Protein AF-A0A658NM91-F1 (afdb_monomer_lite)

Foldseek 3Di:
DVVLVVLLVVLVVVLVVLCVVLVVQLVVLVVVCVVDDDPVSNVVSVVSNVVSVVVNVVSVVSNCVSVVVCPDPPPPPPDD

pLDDT: mean 83.24, std 17.05, range [37.09, 98.31]

Radius of gyration: 16.71 Å; chains: 1; bounding box: 29×31×48 Å

Structure (mmCIF, N/CA/C/O backbone):
data_AF-A0A658NM91-F1
#
_entry.id   AF-A0A658NM91-F1
#
loop_
_atom_site.group_PDB
_atom_site.id
_atom_site.type_symbol
_atom_site.label_atom_id
_atom_site.label_alt_id
_atom_site.label_comp_id
_atom_site.label_asym_id
_atom_site.label_entity_id
_atom_site.label_seq_id
_atom_site.pdbx_PDB_ins_code
_atom_site.Cartn_x
_atom_site.Cartn_y
_atom_site.Cartn_z
_atom_site.occupancy
_atom_site.B_iso_or_equiv
_atom_site.auth_seq_id
_atom_site.auth_comp_id
_atom_site.auth_asym_id
_atom_site.auth_atom_id
_atom_site.pdbx_PDB_model_num
ATOM 1 N N . THR A 1 1 ? -16.103 1.858 28.938 1.00 64.31 1 THR A N 1
ATOM 2 C CA . THR A 1 1 ? -16.381 2.288 27.549 1.00 64.31 1 THR A CA 1
ATOM 3 C C . THR A 1 1 ? -15.492 3.445 27.091 1.00 64.31 1 THR A C 1
ATOM 5 O O . THR A 1 1 ? -14.938 3.323 26.011 1.00 64.31 1 THR A O 1
ATOM 8 N N . GLN A 1 2 ? -15.194 4.468 27.911 1.00 66.06 2 GLN A N 1
ATOM 9 C CA . GLN A 1 2 ? -14.299 5.595 27.532 1.00 66.06 2 GLN A CA 1
ATOM 10 C C . GLN A 1 2 ? -12.902 5.203 27.003 1.00 66.06 2 GLN A C 1
ATOM 12 O O . GLN A 1 2 ? -12.361 5.852 26.110 1.00 66.06 2 GLN A O 1
ATOM 17 N N . ARG A 1 3 ? -12.296 4.130 27.534 1.00 68.38 3 ARG A N 1
ATOM 18 C CA . ARG A 1 3 ? -10.979 3.651 27.075 1.00 68.38 3 ARG A CA 1
ATOM 19 C C . ARG A 1 3 ? -11.035 3.105 25.642 1.00 68.38 3 ARG A C 1
ATOM 21 O O . ARG A 1 3 ? -10.130 3.377 24.865 1.00 68.38 3 ARG A O 1
ATOM 28 N N . LEU A 1 4 ? -12.114 2.401 25.290 1.00 72.25 4 LEU A N 1
ATOM 29 C CA . LEU A 1 4 ? -12.337 1.857 23.947 1.00 72.25 4 LEU A CA 1
ATOM 30 C C . LEU A 1 4 ? -12.647 2.981 22.943 1.00 72.25 4 LEU A C 1
ATOM 32 O O . LEU A 1 4 ? -12.081 3.010 21.862 1.00 72.25 4 LEU A O 1
ATOM 36 N N . GLU A 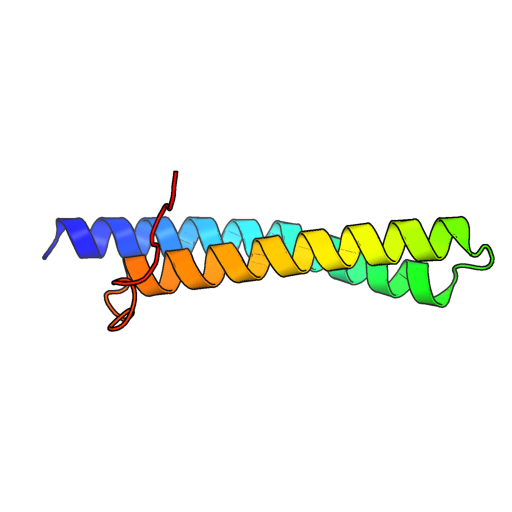1 5 ? -13.447 3.975 23.341 1.00 70.94 5 GLU A N 1
ATOM 37 C CA . GLU A 1 5 ? -13.719 5.177 22.531 1.00 70.94 5 GLU A CA 1
ATOM 38 C C . GLU A 1 5 ? -12.464 6.028 22.277 1.00 70.94 5 GLU A C 1
ATOM 40 O O . GLU A 1 5 ? -12.303 6.620 21.209 1.00 70.94 5 GLU A O 1
ATOM 45 N N . SER A 1 6 ? -11.560 6.116 23.259 1.00 76.81 6 SER A N 1
ATOM 46 C CA . SER A 1 6 ? -10.261 6.779 23.094 1.00 76.81 6 SER A CA 1
ATOM 47 C C . SER A 1 6 ? -9.379 6.037 22.082 1.00 76.81 6 SER A C 1
ATOM 49 O O . SER A 1 6 ? -8.821 6.656 21.176 1.00 76.81 6 SER A O 1
ATOM 51 N N . VAL A 1 7 ? -9.337 4.701 22.163 1.00 77.94 7 VAL A N 1
ATOM 52 C CA . VAL A 1 7 ? -8.634 3.843 21.193 1.00 77.94 7 VAL A CA 1
ATOM 53 C C . VAL A 1 7 ? -9.234 3.979 19.791 1.00 77.94 7 VAL A C 1
ATOM 55 O O . VAL A 1 7 ? -8.484 4.143 18.834 1.00 77.94 7 VAL A O 1
ATOM 58 N N . GLY A 1 8 ? -10.562 3.995 19.657 1.00 79.50 8 GLY A N 1
ATOM 59 C CA . GLY A 1 8 ? -11.240 4.181 18.373 1.00 79.50 8 GLY A CA 1
ATOM 60 C C . GLY A 1 8 ? -10.930 5.530 17.716 1.00 79.50 8 GLY A C 1
ATOM 61 O O . GLY A 1 8 ? -10.674 5.586 16.513 1.00 79.50 8 GLY A O 1
ATOM 62 N N . ARG A 1 9 ? -10.870 6.616 18.502 1.00 80.38 9 ARG A N 1
ATOM 63 C CA . ARG A 1 9 ? -10.478 7.947 18.001 1.00 80.38 9 ARG A CA 1
ATOM 64 C C . ARG A 1 9 ? -9.022 7.995 17.537 1.00 80.38 9 ARG A C 1
ATOM 66 O O . ARG A 1 9 ? -8.759 8.510 16.453 1.00 80.38 9 ARG A O 1
ATOM 73 N N . LEU A 1 10 ? -8.097 7.430 18.315 1.00 82.31 10 LEU A N 1
ATOM 74 C CA . LEU A 1 10 ? -6.683 7.344 17.930 1.00 82.31 10 LEU A CA 1
ATOM 75 C C . LEU A 1 10 ? -6.489 6.491 16.671 1.00 82.31 10 LEU A C 1
ATOM 77 O O . LEU A 1 10 ? -5.794 6.908 15.748 1.00 82.31 10 LEU A O 1
ATOM 81 N N . ALA A 1 11 ? -7.154 5.336 16.596 1.00 83.38 11 ALA A N 1
ATOM 82 C CA . ALA A 1 11 ? -7.112 4.466 15.425 1.00 83.38 11 ALA A CA 1
ATOM 83 C C . ALA A 1 11 ? -7.654 5.176 14.172 1.00 83.38 11 ALA A C 1
ATOM 85 O O . ALA A 1 11 ? -7.073 5.041 13.097 1.00 83.38 11 ALA A O 1
ATOM 86 N N . GLY A 1 12 ? -8.721 5.973 14.313 1.00 84.81 12 GLY A N 1
ATOM 87 C CA . GLY A 1 12 ? -9.274 6.807 13.242 1.00 84.81 12 GLY A CA 1
ATOM 88 C C . GLY A 1 12 ? -8.262 7.792 12.653 1.00 84.81 12 GLY A C 1
ATOM 89 O O . GLY A 1 12 ? -8.110 7.845 11.434 1.00 84.81 12 GLY A O 1
ATOM 90 N N . GLY A 1 13 ? -7.543 8.523 13.512 1.00 88.00 13 GLY A N 1
ATOM 91 C CA . GLY A 1 13 ? -6.489 9.451 13.087 1.00 88.00 13 GLY A CA 1
ATOM 92 C C . GLY A 1 13 ? -5.328 8.741 12.386 1.00 88.00 13 GLY A C 1
ATOM 93 O O . GLY A 1 13 ? -4.961 9.107 11.275 1.00 88.00 13 GLY A O 1
ATOM 94 N N . ILE A 1 14 ? -4.830 7.649 12.977 1.00 86.00 14 ILE A N 1
ATOM 95 C CA . ILE A 1 14 ? -3.738 6.847 12.398 1.00 86.00 14 ILE A CA 1
ATOM 96 C C . ILE A 1 14 ? -4.119 6.304 11.016 1.00 86.00 14 ILE A C 1
ATOM 98 O O . ILE A 1 14 ? -3.319 6.338 10.082 1.00 86.00 14 ILE A O 1
ATOM 102 N N . ALA A 1 15 ? -5.344 5.806 10.859 1.00 87.00 15 ALA A N 1
ATOM 103 C CA . ALA A 1 15 ? -5.785 5.268 9.582 1.00 87.00 15 ALA A CA 1
ATOM 104 C C . ALA A 1 15 ? -5.975 6.344 8.511 1.00 87.00 15 ALA A C 1
ATOM 106 O O . ALA A 1 15 ? -5.705 6.087 7.341 1.00 87.00 15 ALA A O 1
ATOM 107 N N . HIS A 1 16 ? -6.426 7.539 8.893 1.00 88.50 16 HIS A N 1
ATOM 108 C CA . HIS A 1 16 ? -6.473 8.677 7.984 1.00 88.50 16 HIS A CA 1
ATOM 109 C C . HIS A 1 16 ? -5.071 9.028 7.466 1.00 88.50 16 HIS A C 1
ATOM 111 O O . HIS A 1 16 ? -4.863 9.093 6.256 1.00 88.50 16 HIS A O 1
ATOM 117 N N . ASP A 1 17 ? -4.092 9.166 8.360 1.00 91.62 17 ASP A N 1
ATOM 118 C CA . ASP A 1 17 ? -2.725 9.536 7.981 1.00 91.62 17 ASP A CA 1
ATOM 119 C C . ASP A 1 17 ? -2.061 8.468 7.110 1.00 91.62 17 ASP A C 1
ATOM 121 O O . ASP A 1 17 ? -1.378 8.776 6.133 1.00 91.62 17 ASP A O 1
ATOM 125 N N . LEU A 1 18 ? -2.324 7.194 7.394 1.00 90.50 18 LEU A N 1
ATOM 126 C CA . LEU A 1 18 ? -1.811 6.105 6.572 1.00 90.50 18 LEU A CA 1
ATOM 127 C C . LEU A 1 18 ? -2.515 6.003 5.221 1.00 90.50 18 LEU A C 1
ATOM 129 O O . LEU A 1 18 ? -1.850 5.719 4.228 1.00 90.50 18 LEU A O 1
ATOM 133 N N . ASN A 1 19 ? -3.813 6.301 5.133 1.00 89.19 19 ASN A N 1
ATOM 134 C CA . ASN A 1 19 ? -4.475 6.442 3.836 1.00 89.19 19 ASN A CA 1
ATOM 135 C C . ASN A 1 19 ? -3.857 7.583 3.013 1.00 89.19 19 ASN A C 1
ATOM 137 O O . ASN A 1 19 ? -3.693 7.423 1.803 1.00 89.19 19 ASN A O 1
ATOM 141 N N . ASN A 1 20 ? -3.448 8.686 3.649 1.00 93.31 20 ASN A N 1
ATOM 142 C CA . ASN A 1 20 ? -2.759 9.792 2.971 1.00 93.31 20 ASN A CA 1
ATOM 143 C C . ASN A 1 20 ? -1.372 9.408 2.442 1.00 93.31 20 ASN A C 1
ATOM 145 O O . ASN A 1 20 ? -0.916 9.992 1.464 1.00 93.31 20 ASN A O 1
ATOM 149 N N . ILE A 1 21 ? -0.711 8.421 3.050 1.00 94.44 21 ILE A N 1
ATOM 150 C CA . ILE A 1 21 ? 0.580 7.894 2.587 1.00 94.44 21 ILE A CA 1
ATOM 151 C C . ILE A 1 21 ? 0.380 6.831 1.500 1.00 94.44 21 ILE A C 1
ATOM 153 O O . ILE A 1 21 ? 1.050 6.858 0.471 1.00 94.44 21 ILE A O 1
ATOM 157 N N . LEU A 1 22 ? -0.546 5.891 1.703 1.00 94.62 22 LEU A N 1
ATOM 158 C CA . LEU A 1 22 ? -0.740 4.754 0.799 1.00 94.62 22 LEU A CA 1
ATOM 159 C C . LEU A 1 22 ? -1.416 5.152 -0.515 1.00 94.62 22 LEU A C 1
ATOM 161 O O . LEU A 1 22 ? -1.078 4.597 -1.558 1.00 94.62 22 LEU A O 1
ATOM 165 N N . SER A 1 23 ? -2.331 6.125 -0.494 1.00 95.00 23 SER A N 1
ATOM 166 C CA . SER A 1 23 ? -3.039 6.576 -1.700 1.00 95.00 23 SER A CA 1
ATOM 167 C C . SER A 1 23 ? -2.096 7.086 -2.801 1.00 95.00 23 SER A C 1
ATOM 169 O O . SER A 1 2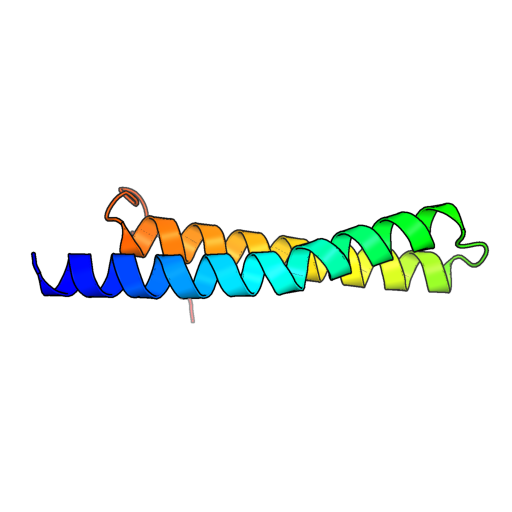3 ? -2.183 6.574 -3.918 1.00 95.00 23 SER A O 1
ATOM 171 N N . PRO A 1 24 ? -1.160 8.025 -2.545 1.00 97.38 24 PRO A N 1
ATOM 172 C CA . PRO A 1 24 ? -0.222 8.467 -3.575 1.00 97.38 24 PRO A CA 1
ATOM 173 C C . PRO A 1 24 ? 0.774 7.377 -3.991 1.00 97.38 24 PRO A C 1
ATOM 175 O O . PRO A 1 24 ? 1.181 7.361 -5.149 1.00 97.38 24 PRO A O 1
ATOM 178 N N . VAL A 1 25 ? 1.135 6.442 -3.102 1.00 97.12 25 VAL A N 1
ATOM 179 C CA . VAL A 1 25 ? 1.982 5.287 -3.457 1.00 97.12 25 VAL A CA 1
ATOM 180 C C . VAL A 1 25 ? 1.271 4.376 -4.457 1.00 97.12 25 VAL A C 1
ATOM 182 O O . VAL A 1 25 ? 1.858 4.011 -5.473 1.00 97.12 25 VAL A O 1
ATOM 185 N N . LEU A 1 26 ? 0.003 4.042 -4.201 1.00 96.94 26 LEU A N 1
ATOM 186 C CA . LEU A 1 26 ? -0.812 3.231 -5.108 1.00 96.94 26 LEU A CA 1
ATOM 187 C C . LEU A 1 26 ? -1.026 3.939 -6.447 1.00 96.94 26 LEU A C 1
ATOM 189 O O . LEU A 1 26 ? -0.794 3.340 -7.490 1.00 96.94 26 LEU A O 1
ATOM 193 N N . MET A 1 27 ? -1.384 5.225 -6.413 1.00 97.00 27 MET A N 1
ATOM 194 C CA . MET A 1 27 ? -1.551 6.039 -7.618 1.00 97.00 27 MET A CA 1
ATOM 195 C C . MET A 1 27 ? -0.262 6.095 -8.446 1.00 97.00 27 MET A C 1
ATOM 197 O O . MET A 1 27 ? -0.301 5.911 -9.658 1.00 97.00 27 MET A O 1
ATOM 201 N N . GLY A 1 28 ? 0.887 6.324 -7.805 1.00 97.69 28 GLY A N 1
ATOM 202 C CA . GLY A 1 28 ? 2.182 6.345 -8.480 1.00 97.69 28 GLY A CA 1
ATOM 203 C C . GLY A 1 28 ? 2.537 4.994 -9.098 1.00 97.69 28 GLY A C 1
ATOM 204 O O . GLY A 1 28 ? 2.979 4.952 -10.243 1.00 97.69 28 GLY A O 1
ATOM 205 N N . ALA A 1 29 ? 2.300 3.894 -8.378 1.00 97.50 29 ALA A N 1
ATOM 206 C CA . ALA A 1 29 ? 2.519 2.550 -8.903 1.00 97.50 29 ALA A CA 1
ATOM 207 C C . ALA A 1 29 ? 1.626 2.259 -10.12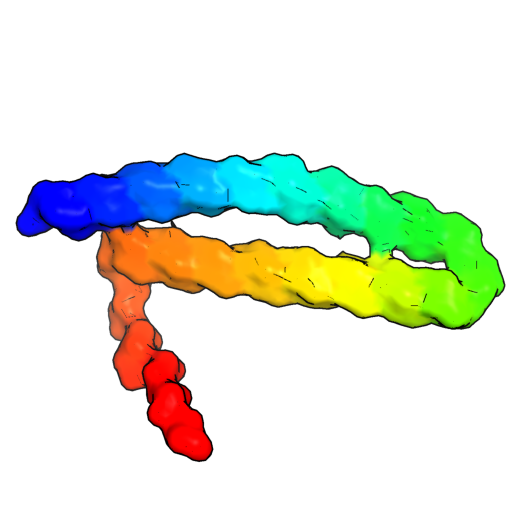1 1.00 97.50 29 ALA A C 1
ATOM 209 O O . ALA A 1 29 ? 2.125 1.742 -11.116 1.00 97.50 29 ALA A O 1
ATOM 210 N N . ASP A 1 30 ? 0.346 2.641 -10.075 1.00 96.69 30 ASP A N 1
ATOM 211 C CA . ASP A 1 30 ? -0.593 2.469 -11.190 1.00 96.69 30 ASP A CA 1
ATOM 212 C C . ASP A 1 30 ? -0.175 3.272 -12.428 1.00 96.69 30 ASP A C 1
ATOM 214 O O . ASP A 1 30 ? -0.074 2.714 -13.518 1.00 96.69 30 ASP A O 1
ATOM 218 N N . LEU A 1 31 ? 0.169 4.552 -12.257 1.00 97.38 31 LEU A N 1
ATOM 219 C CA . LEU A 1 31 ? 0.639 5.395 -13.361 1.00 97.38 31 LEU A CA 1
ATOM 220 C C . LEU A 1 31 ? 1.940 4.872 -13.985 1.00 97.38 31 LEU A C 1
ATOM 222 O O . LEU A 1 31 ? 2.132 4.951 -15.198 1.00 97.38 31 LEU A O 1
ATOM 226 N N . LEU A 1 32 ? 2.853 4.344 -13.166 1.00 97.56 32 LEU A N 1
ATOM 227 C CA . LEU A 1 32 ? 4.114 3.791 -13.654 1.00 97.56 32 LEU A CA 1
ATOM 228 C C . LEU A 1 32 ? 3.908 2.451 -14.366 1.00 97.56 32 LEU A C 1
ATOM 230 O O . LEU A 1 32 ? 4.562 2.226 -15.384 1.00 97.56 32 LEU A O 1
ATOM 234 N N . LEU A 1 33 ? 2.984 1.605 -13.896 1.00 96.56 33 LEU A N 1
ATOM 235 C CA . LEU A 1 33 ? 2.639 0.332 -14.541 1.00 96.56 33 LEU A CA 1
ATOM 236 C C . LEU A 1 33 ? 2.155 0.532 -15.978 1.00 96.56 33 LEU A C 1
ATOM 238 O O . LEU A 1 33 ? 2.571 -0.221 -16.857 1.00 96.56 33 LEU A O 1
ATOM 242 N N . ASP A 1 34 ? 1.360 1.575 -16.229 1.00 94.88 34 ASP A N 1
ATOM 243 C CA . ASP A 1 34 ? 0.872 1.918 -17.572 1.00 94.88 34 ASP A CA 1
ATOM 244 C C . ASP A 1 34 ? 2.009 2.268 -18.550 1.00 94.88 34 ASP A C 1
ATOM 246 O O . ASP A 1 34 ? 1.874 2.111 -19.765 1.00 94.88 34 ASP A O 1
ATOM 250 N N . SER A 1 35 ? 3.150 2.731 -18.030 1.00 95.00 35 SER A N 1
ATOM 251 C CA . SER A 1 35 ? 4.316 3.145 -18.822 1.00 95.00 35 SER A CA 1
ATOM 252 C C . SER A 1 35 ? 5.484 2.149 -18.807 1.00 95.00 35 SER A C 1
ATOM 254 O O . SER A 1 35 ? 6.449 2.328 -19.558 1.00 95.00 35 SER A O 1
ATOM 256 N N . ALA A 1 36 ? 5.410 1.101 -17.980 1.00 96.31 36 ALA A N 1
ATOM 257 C CA . ALA A 1 36 ? 6.485 0.140 -17.777 1.00 96.31 36 ALA A CA 1
ATOM 258 C C . ALA A 1 36 ? 6.707 -0.720 -19.031 1.00 96.31 36 ALA A C 1
ATOM 260 O O . ALA A 1 36 ? 5.815 -1.428 -19.499 1.00 96.31 36 ALA A O 1
ATOM 261 N N . ARG A 1 37 ? 7.926 -0.673 -19.581 1.00 94.69 37 ARG A N 1
ATOM 262 C CA . ARG A 1 37 ? 8.294 -1.404 -20.810 1.00 94.69 37 ARG A CA 1
ATOM 263 C C . ARG A 1 37 ? 9.095 -2.669 -20.544 1.00 94.69 37 ARG A C 1
ATOM 265 O O . ARG A 1 37 ? 9.169 -3.532 -21.417 1.00 94.69 37 ARG A O 1
ATOM 272 N N . HIS A 1 38 ? 9.735 -2.762 -19.383 1.00 97.06 38 HIS A N 1
ATOM 273 C CA . HIS A 1 38 ? 10.536 -3.918 -19.010 1.00 97.06 38 HIS A CA 1
ATOM 274 C C . HIS A 1 38 ? 9.776 -4.800 -18.016 1.00 97.06 38 HIS A C 1
ATOM 276 O O . HIS A 1 38 ? 9.166 -4.273 -17.081 1.00 97.06 38 HIS A O 1
ATOM 282 N N . PRO A 1 39 ? 9.792 -6.134 -18.204 1.00 95.12 39 PRO A N 1
ATOM 283 C CA . PRO A 1 39 ? 9.122 -7.060 -17.295 1.00 95.12 39 PRO A CA 1
ATOM 284 C C . PRO A 1 39 ? 9.559 -6.891 -15.838 1.00 95.12 39 PRO A C 1
ATOM 286 O O . PRO A 1 39 ? 8.722 -6.961 -14.946 1.00 95.12 39 PRO A O 1
ATOM 289 N N . ASP A 1 40 ? 10.841 -6.609 -15.600 1.00 97.25 40 ASP A N 1
ATOM 290 C CA . ASP A 1 40 ? 11.385 -6.448 -14.249 1.00 97.25 40 ASP A CA 1
ATOM 291 C C . ASP A 1 40 ? 10.828 -5.206 -13.538 1.00 97.25 40 ASP A C 1
ATOM 293 O O . ASP A 1 40 ? 10.419 -5.297 -12.380 1.00 97.25 40 ASP A O 1
ATOM 297 N N . ASP A 1 41 ? 10.712 -4.077 -14.245 1.00 96.62 41 ASP A N 1
ATOM 298 C CA . ASP A 1 41 ? 10.086 -2.857 -13.715 1.00 96.62 41 ASP A CA 1
ATOM 299 C C . ASP A 1 41 ? 8.621 -3.115 -13.360 1.00 96.62 41 ASP A C 1
ATOM 301 O O . ASP A 1 41 ? 8.147 -2.731 -12.290 1.00 96.62 41 ASP A O 1
ATOM 305 N N . ARG A 1 42 ? 7.902 -3.816 -14.245 1.00 97.50 42 ARG A N 1
ATOM 306 C CA . ARG A 1 42 ? 6.503 -4.180 -14.017 1.00 97.50 42 ARG A CA 1
ATOM 307 C C . ARG A 1 42 ? 6.353 -5.080 -12.791 1.00 97.50 42 ARG A C 1
ATOM 309 O O . ARG A 1 42 ? 5.508 -4.800 -11.947 1.00 97.50 42 ARG A O 1
ATOM 316 N N . ASN A 1 43 ? 7.197 -6.102 -12.656 1.00 97.81 43 ASN A N 1
ATOM 317 C CA . ASN A 1 43 ? 7.199 -7.001 -11.500 1.00 97.81 43 ASN A CA 1
ATOM 318 C C . ASN A 1 43 ? 7.450 -6.238 -10.191 1.00 97.81 43 ASN A C 1
ATOM 320 O O . ASN A 1 43 ? 6.773 -6.475 -9.188 1.00 97.81 43 ASN A O 1
ATOM 324 N N . LEU A 1 44 ? 8.398 -5.297 -10.195 1.00 98.12 44 LEU A N 1
ATOM 325 C CA . LEU A 1 44 ? 8.697 -4.473 -9.026 1.00 98.12 44 LEU A CA 1
ATOM 326 C C . LEU A 1 44 ? 7.521 -3.555 -8.661 1.00 98.12 44 LEU A C 1
ATOM 328 O O . LEU A 1 44 ? 7.163 -3.441 -7.489 1.00 98.12 44 LEU A O 1
ATOM 332 N N . LEU A 1 45 ? 6.890 -2.926 -9.653 1.00 98.31 45 LEU A N 1
ATOM 333 C CA . LEU A 1 45 ? 5.731 -2.058 -9.444 1.00 98.31 45 LEU A CA 1
ATOM 334 C C . LEU A 1 45 ? 4.503 -2.838 -8.949 1.00 98.31 45 LEU A C 1
ATOM 336 O O . LEU A 1 45 ? 3.811 -2.376 -8.039 1.00 98.31 45 LEU A O 1
ATOM 340 N N . GLU A 1 46 ? 4.259 -4.040 -9.478 1.00 97.75 46 GLU A N 1
ATOM 341 C CA . GLU A 1 46 ? 3.210 -4.941 -8.987 1.00 97.75 46 GLU A CA 1
ATOM 342 C C . GLU A 1 46 ? 3.472 -5.357 -7.528 1.00 97.75 46 GLU A C 1
ATOM 344 O O . GLU A 1 46 ? 2.546 -5.350 -6.713 1.00 97.75 46 GLU A O 1
ATOM 349 N N . LEU A 1 47 ? 4.731 -5.617 -7.154 1.00 98.06 47 LEU A N 1
ATOM 350 C CA . LEU A 1 47 ? 5.123 -5.906 -5.771 1.00 98.06 47 LEU A CA 1
ATOM 351 C C . LEU A 1 47 ? 4.882 -4.712 -4.831 1.00 98.06 47 LEU A C 1
ATOM 353 O O . LEU A 1 47 ? 4.358 -4.893 -3.726 1.00 98.06 47 LEU A O 1
ATOM 357 N N . ILE A 1 48 ? 5.237 -3.496 -5.257 1.00 97.81 48 ILE A N 1
ATOM 358 C CA . ILE A 1 48 ? 4.988 -2.258 -4.499 1.00 97.81 48 ILE A CA 1
ATOM 359 C C . ILE A 1 48 ? 3.483 -2.078 -4.279 1.00 97.81 48 ILE A C 1
ATOM 361 O O . ILE A 1 48 ? 3.040 -1.899 -3.140 1.00 97.81 48 ILE A O 1
ATOM 365 N N . LYS A 1 49 ? 2.686 -2.197 -5.347 1.00 97.62 49 LYS A N 1
ATOM 366 C CA . LYS A 1 49 ? 1.224 -2.087 -5.289 1.00 97.62 49 LYS A CA 1
ATOM 367 C C . LYS A 1 49 ? 0.615 -3.131 -4.353 1.00 97.62 49 LYS A C 1
ATOM 369 O O . LYS A 1 49 ? -0.184 -2.783 -3.483 1.00 97.62 49 LYS A O 1
ATOM 374 N N . ALA A 1 50 ? 1.013 -4.397 -4.481 1.00 97.56 50 ALA A N 1
ATOM 375 C CA . ALA A 1 50 ? 0.517 -5.481 -3.636 1.00 97.56 50 ALA A CA 1
ATOM 376 C C . ALA A 1 50 ? 0.853 -5.252 -2.152 1.00 97.56 50 ALA A C 1
ATOM 378 O O . ALA A 1 50 ? 0.006 -5.456 -1.279 1.00 97.56 50 ALA A O 1
ATOM 379 N N . SER A 1 51 ? 2.062 -4.768 -1.862 1.00 97.00 51 SER A N 1
ATOM 380 C CA . SER A 1 51 ? 2.504 -4.451 -0.501 1.00 97.00 51 SER A CA 1
ATOM 381 C C . SER A 1 51 ? 1.699 -3.301 0.111 1.00 97.00 51 SER A C 1
ATOM 383 O O . SER A 1 51 ? 1.237 -3.407 1.249 1.00 97.00 51 SER A O 1
ATOM 385 N N . ALA A 1 52 ? 1.460 -2.233 -0.654 1.00 96.06 52 ALA A N 1
ATOM 386 C CA . ALA A 1 52 ? 0.653 -1.097 -0.215 1.00 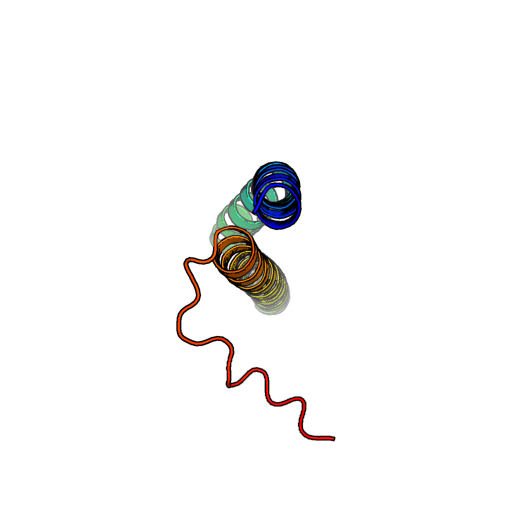96.06 52 ALA A CA 1
ATOM 387 C C . ALA A 1 52 ? -0.814 -1.493 0.045 1.00 96.06 52 ALA A C 1
ATOM 389 O O . ALA A 1 52 ? -1.377 -1.130 1.081 1.00 96.06 52 ALA A O 1
ATOM 390 N N . LEU A 1 53 ? -1.415 -2.308 -0.833 1.00 95.56 53 LEU A N 1
ATOM 391 C CA . LEU A 1 53 ? -2.770 -2.843 -0.638 1.00 95.56 53 LEU A CA 1
ATOM 392 C C . LEU A 1 53 ? -2.869 -3.721 0.615 1.00 95.56 53 LEU A C 1
ATOM 394 O O . LEU A 1 53 ? -3.829 -3.606 1.380 1.00 95.56 53 LEU A O 1
ATOM 398 N N . ARG A 1 54 ? -1.866 -4.572 0.863 1.00 95.19 54 ARG A N 1
ATOM 399 C CA . ARG A 1 54 ? -1.809 -5.398 2.077 1.00 95.19 54 ARG A CA 1
ATOM 400 C C . ARG A 1 54 ? -1.736 -4.537 3.338 1.00 95.19 54 ARG A C 1
ATOM 402 O O . ARG A 1 54 ? -2.443 -4.819 4.303 1.00 95.19 54 ARG A O 1
ATOM 409 N N . GLY A 1 55 ? -0.934 -3.471 3.317 1.00 91.56 55 GLY A N 1
ATOM 410 C CA . GLY A 1 55 ? -0.865 -2.495 4.406 1.00 91.56 55 GLY A CA 1
ATOM 411 C C . GLY A 1 55 ? -2.218 -1.832 4.683 1.00 91.56 55 GLY A C 1
ATOM 412 O O . GLY A 1 55 ? -2.673 -1.813 5.826 1.00 91.56 55 GLY A O 1
ATOM 413 N N . ALA A 1 56 ? -2.910 -1.376 3.635 1.00 91.06 56 ALA A N 1
ATOM 414 C CA . ALA A 1 56 ? -4.246 -0.789 3.757 1.00 91.06 56 ALA A CA 1
ATOM 415 C C . ALA A 1 56 ? -5.265 -1.772 4.368 1.00 91.06 56 ALA A C 1
ATOM 417 O O . ALA A 1 56 ? -6.074 -1.389 5.217 1.00 91.06 56 ALA A O 1
ATOM 418 N N . ALA A 1 57 ? -5.209 -3.051 3.981 1.00 91.00 57 ALA A N 1
ATOM 419 C CA . ALA A 1 57 ? -6.090 -4.085 4.520 1.00 91.00 57 ALA A CA 1
ATOM 420 C C . ALA A 1 57 ? -5.882 -4.311 6.029 1.00 91.00 57 ALA A C 1
ATOM 422 O O . ALA A 1 57 ? -6.861 -4.359 6.777 1.00 91.00 57 ALA A O 1
ATOM 423 N N . ILE A 1 58 ? -4.628 -4.377 6.491 1.00 89.31 58 ILE A N 1
ATOM 424 C CA . ILE A 1 58 ? -4.293 -4.521 7.920 1.00 89.31 58 ILE A CA 1
ATOM 425 C C . ILE A 1 58 ? -4.827 -3.327 8.722 1.00 89.31 58 ILE A C 1
ATOM 427 O O . ILE A 1 58 ? -5.414 -3.494 9.791 1.00 89.31 58 ILE A O 1
ATOM 431 N N . LEU A 1 59 ? -4.690 -2.111 8.191 1.00 87.44 59 LEU A N 1
ATOM 432 C CA . LEU A 1 59 ? -5.192 -0.907 8.854 1.00 87.44 59 LEU A CA 1
ATOM 433 C C . LEU A 1 59 ? -6.708 -0.876 8.960 1.00 87.44 59 LEU A C 1
ATOM 435 O O . LEU A 1 59 ? -7.250 -0.485 9.994 1.00 87.44 59 LEU A O 1
ATOM 439 N N . LYS A 1 60 ? -7.400 -1.338 7.917 1.00 85.88 60 LYS A N 1
ATOM 440 C CA . LYS A 1 60 ? -8.851 -1.493 7.952 1.00 85.88 60 LYS A CA 1
ATOM 441 C C . LYS A 1 60 ? -9.276 -2.475 9.048 1.00 85.88 60 LYS A C 1
ATOM 443 O O . LYS A 1 60 ? -10.213 -2.177 9.783 1.00 85.88 60 LYS A O 1
ATOM 448 N N . GLN A 1 61 ? -8.568 -3.593 9.209 1.00 85.00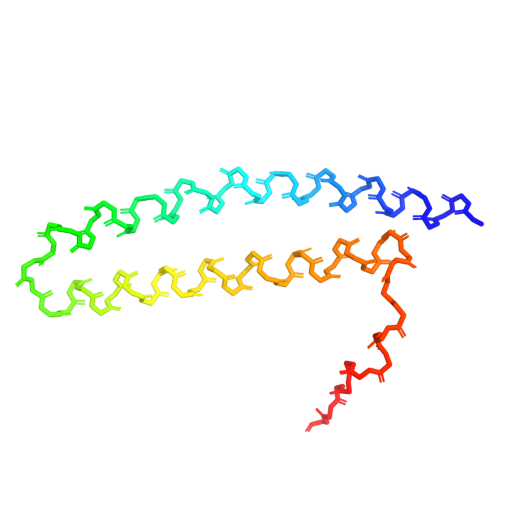 61 GLN A N 1
ATOM 449 C CA . GLN A 1 61 ? -8.841 -4.556 10.284 1.00 85.00 61 GLN A CA 1
ATOM 450 C C . GLN A 1 61 ? -8.610 -3.949 11.676 1.00 85.00 61 GLN A C 1
ATOM 452 O O . GLN A 1 61 ? -9.457 -4.093 12.558 1.00 85.00 61 GLN A O 1
ATOM 457 N N . LEU A 1 62 ? -7.514 -3.208 11.864 1.00 82.25 62 LEU A N 1
ATOM 458 C CA . LEU A 1 62 ? -7.213 -2.531 13.129 1.00 82.25 62 LEU A CA 1
ATOM 459 C C . LEU A 1 62 ? -8.273 -1.476 13.489 1.00 82.25 62 LEU A C 1
ATOM 461 O O . LEU A 1 62 ? -8.680 -1.362 14.645 1.00 82.25 62 LEU A O 1
ATOM 465 N N . LEU A 1 63 ? -8.762 -0.732 12.495 1.00 81.81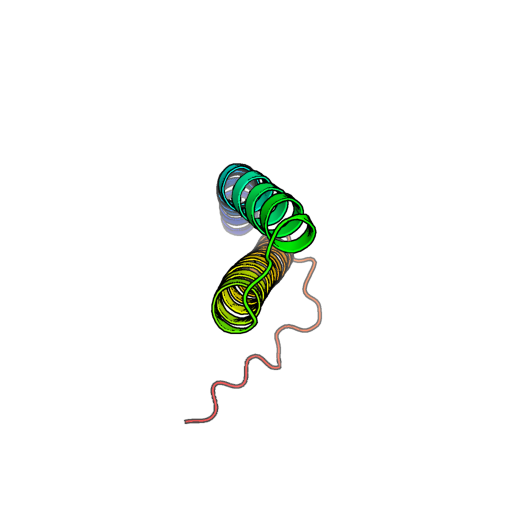 63 LEU A N 1
ATOM 466 C CA . LEU A 1 63 ? -9.863 0.213 12.667 1.00 81.81 63 LEU A CA 1
ATOM 467 C C . LEU A 1 63 ? -11.161 -0.468 13.096 1.00 81.81 63 LEU A C 1
ATOM 469 O O . LEU A 1 63 ? -11.840 0.037 13.987 1.00 81.81 63 LEU A O 1
ATOM 473 N N . MET A 1 64 ? -11.518 -1.578 12.448 1.00 82.12 64 MET A N 1
ATOM 474 C CA . MET A 1 64 ? -12.728 -2.335 12.779 1.00 82.12 64 MET A CA 1
ATOM 475 C C . MET A 1 64 ? -12.671 -2.853 14.220 1.00 82.12 64 MET A C 1
ATOM 477 O O . MET A 1 64 ? -13.655 -2.747 14.952 1.00 82.12 64 MET A O 1
ATOM 481 N N . PHE A 1 65 ? -11.499 -3.320 14.662 1.00 77.69 65 PHE A N 1
ATOM 482 C CA . PHE A 1 65 ? -11.268 -3.678 16.061 1.00 77.69 65 PHE A CA 1
ATOM 483 C C . PHE A 1 65 ? -11.457 -2.481 17.002 1.00 77.69 65 PHE A C 1
ATOM 485 O O . PHE A 1 65 ? -12.201 -2.570 17.976 1.00 77.69 65 PHE A O 1
ATOM 492 N N . GLY A 1 66 ? -10.832 -1.339 16.694 1.00 75.19 66 GLY A N 1
ATOM 493 C CA . GLY A 1 66 ? -10.905 -0.130 17.521 1.00 75.19 66 GLY A CA 1
ATOM 494 C C . GLY A 1 66 ? -12.314 0.461 17.662 1.00 75.19 66 GLY A C 1
ATOM 495 O O . GLY A 1 66 ? -12.586 1.138 18.651 1.00 75.19 66 GLY A O 1
ATOM 496 N N . ARG A 1 67 ? -13.217 0.196 16.706 1.00 75.38 67 ARG A N 1
ATOM 497 C CA . ARG A 1 67 ? -14.632 0.618 16.750 1.00 75.38 67 ARG A CA 1
ATOM 498 C C . ARG A 1 67 ? -15.545 -0.352 17.502 1.00 75.38 67 ARG A C 1
ATOM 500 O O . ARG A 1 67 ? -16.698 -0.016 17.742 1.00 75.38 67 ARG A O 1
ATOM 507 N N . GLY A 1 68 ? -15.057 -1.538 17.873 1.00 69.50 68 GLY A N 1
ATOM 508 C CA . GLY A 1 68 ? -15.900 -2.597 18.436 1.00 69.50 68 GLY A CA 1
ATOM 509 C C . GLY A 1 68 ? -16.843 -3.244 17.413 1.00 69.50 68 GLY A C 1
ATOM 510 O O . GLY A 1 68 ? -17.748 -3.967 17.805 1.00 69.50 68 GLY A O 1
ATOM 511 N N . GLU A 1 69 ? -16.622 -3.015 16.115 1.00 64.94 69 GLU A N 1
ATOM 512 C CA . GLU A 1 69 ? -17.416 -3.571 15.002 1.00 64.94 69 GLU A CA 1
ATOM 513 C C . GLU A 1 69 ? -16.888 -4.948 14.540 1.00 64.94 69 GLU A C 1
ATOM 515 O O . GLU A 1 69 ? -17.379 -5.533 13.577 1.00 64.94 69 GLU A O 1
ATOM 520 N N . GLY A 1 70 ? -15.857 -5.476 15.205 1.00 60.38 70 GLY A N 1
ATOM 521 C CA . GLY A 1 70 ? -15.281 -6.787 14.920 1.00 60.38 70 GLY A CA 1
ATOM 522 C C . GLY A 1 70 ? -15.912 -7.901 15.753 1.00 60.38 70 GLY A C 1
ATOM 523 O O . GLY A 1 70 ? -15.286 -8.362 16.701 1.00 60.38 70 GLY A O 1
ATOM 524 N N . GLU A 1 71 ? -17.089 -8.403 15.372 1.00 51.06 71 GLU A N 1
ATOM 525 C CA . GLU A 1 71 ? -17.697 -9.607 15.984 1.00 51.06 71 GLU A CA 1
ATOM 526 C C . GLU A 1 71 ? -16.936 -10.925 15.678 1.00 51.06 71 GLU A C 1
ATOM 528 O O . GLU A 1 71 ? -17.371 -12.002 16.071 1.00 51.06 71 GLU A O 1
ATOM 533 N N . GLY A 1 72 ? -15.772 -10.881 15.014 1.00 49.97 72 GLY A N 1
ATOM 534 C CA . GLY A 1 72 ? -15.079 -12.074 14.496 1.00 49.97 72 GLY A CA 1
ATOM 535 C C . GLY A 1 72 ? -13.561 -12.133 14.688 1.00 49.97 72 GLY A C 1
ATOM 536 O O . GLY A 1 72 ? -12.900 -12.894 13.990 1.00 49.97 72 GLY A O 1
ATOM 537 N N . LEU A 1 73 ? -12.968 -11.367 15.609 1.00 50.59 73 LEU A N 1
ATOM 538 C CA . LEU A 1 73 ? -11.510 -11.412 15.850 1.00 50.59 73 LEU A CA 1
ATOM 539 C C . LEU A 1 73 ? -11.046 -12.583 16.738 1.00 50.59 73 LEU A C 1
ATOM 541 O O . LEU A 1 73 ? -9.891 -12.626 17.151 1.00 50.59 73 LEU A O 1
ATOM 545 N N . ALA A 1 74 ? -11.912 -13.572 16.972 1.00 45.91 74 ALA A N 1
ATOM 546 C CA . ALA A 1 74 ? -11.560 -14.817 17.656 1.00 45.91 74 ALA A CA 1
ATOM 547 C C . ALA A 1 74 ? -10.579 -15.713 16.867 1.00 45.91 74 ALA A C 1
ATOM 549 O O . ALA A 1 74 ? -10.120 -16.714 17.403 1.00 45.91 74 ALA A O 1
ATOM 550 N N . VAL A 1 75 ? -10.229 -15.367 15.621 1.00 48.25 75 VAL A N 1
ATOM 551 C CA . VAL A 1 75 ? -9.331 -16.171 14.770 1.00 48.25 75 VAL A CA 1
ATOM 552 C C . VAL A 1 75 ? -8.162 -15.337 14.232 1.00 48.25 75 VAL A C 1
ATOM 554 O O . VAL A 1 75 ? -7.756 -15.476 13.083 1.00 48.25 75 VAL A O 1
ATOM 557 N N . LEU A 1 76 ? -7.570 -14.471 15.061 1.00 46.16 76 LEU A N 1
ATOM 558 C CA . LEU A 1 76 ? -6.133 -14.204 14.926 1.00 46.16 76 LEU A CA 1
ATOM 559 C C . LEU A 1 76 ? -5.394 -15.233 15.790 1.00 46.16 76 LEU A C 1
ATOM 561 O O . LEU A 1 76 ? -4.774 -14.915 16.802 1.00 46.16 76 LEU A O 1
ATOM 565 N N . GLN A 1 77 ? -5.566 -16.503 15.421 1.00 42.06 77 GLN A N 1
ATOM 566 C CA . GLN A 1 77 ? -4.810 -17.616 15.965 1.00 42.06 77 GLN A CA 1
ATOM 567 C C . GLN A 1 77 ? -3.365 -17.402 15.507 1.00 42.06 77 GLN A C 1
ATOM 569 O O . GLN A 1 77 ? -3.001 -17.670 14.364 1.00 42.06 77 GLN A O 1
ATOM 574 N N . LEU A 1 78 ? -2.571 -16.795 16.386 1.00 44.53 78 LEU A N 1
ATOM 575 C CA . LEU A 1 78 ? -1.123 -16.897 16.344 1.00 44.53 78 LEU A CA 1
ATOM 576 C C . LEU A 1 78 ? -0.808 -18.367 16.635 1.00 44.53 78 LEU A C 1
ATOM 578 O O . LEU A 1 78 ? -0.663 -18.755 17.791 1.00 44.53 78 LEU A O 1
ATOM 582 N N . GLU A 1 79 ? -0.815 -19.197 15.595 1.00 37.09 79 GLU A N 1
ATOM 583 C CA . GLU A 1 79 ? -0.186 -20.511 15.672 1.00 37.09 79 GLU A CA 1
ATOM 584 C C . GLU A 1 79 ? 1.344 -20.291 15.731 1.00 37.09 79 GLU A C 1
ATOM 586 O O . GLU A 1 79 ? 1.842 -19.381 15.054 1.00 37.09 79 GLU A O 1
ATOM 591 N N . PRO A 1 80 ? 2.063 -21.039 16.587 1.00 44.53 80 PRO A N 1
ATOM 592 C CA . PRO A 1 80 ? 3.493 -20.861 16.851 1.00 44.53 80 PRO A CA 1
ATOM 593 C C . PRO A 1 80 ? 4.407 -21.188 15.663 1.00 44.53 80 PRO A C 1
ATOM 595 O O . PRO A 1 80 ? 4.013 -21.992 14.788 1.00 44.53 80 PRO A O 1
#

Secondary structure (DSSP, 8-state):
-HHHHHHHHHHHHHHHHHHHHHHHHHHHHHHHHHH--SHHHHHHHHHHHHHHHHHHHHHHHHHHHHTT--TTGGG-----

Sequence (80 aa):
TQRLESVGRLAGGIAHDLNNILSPVLMGADLLLDSARHPDDRNLLELIKASALRGAAILKQLLMFGRGEGEGLAVLQLEP